Protein AF-A0A954HGB4-F1 (afdb_monomer_lite)

Secondary structure (DSSP, 8-state):
--PPP-----TTTTSSS--------B---THHHHHHHHHHHHHHHHHHHHHHHHTTSSPPPHHHHHHH--S--HHHHHHHHHHHHHHHHHHHHHB---HHHHHHHHHHHHHHHHHHHHHHGGGG-

Foldseek 3Di:
DDDDDPDPPDPPVVVVPPDDPQPPQDADDPVVLVVLVVVLVVLLVVLLVVLCVVVVVDPDDPVVCVVPVPPPVVVVLVCSLVVSLVVSLVNLSSHPDDPVVSVVSSVVSNVSSVSSVVSCVSVVD

Sequence (125 aa):
MTRLSETDITTEDQLLLGDNAKPAALTKSPSYVRLVLYAHVVVILYVTVFTQADSGQIHLSEFVWRTFFNRMMTTPMVFSWQFFPAFAAFVVYRYDCSPAYRYSVIAFDAFLSSVQFWIMLPLIQ

pLDDT: mean 73.93, std 16.36, range [34.62, 93.25]

Structure (mmCIF, N/CA/C/O backbone):
data_AF-A0A954HGB4-F1
#
_entry.id   AF-A0A954HGB4-F1
#
loop_
_atom_site.group_PDB
_atom_site.id
_atom_site.type_symbol
_atom_site.label_atom_id
_atom_site.label_alt_id
_atom_site.label_comp_id
_atom_site.label_asym_id
_atom_site.label_entity_id
_atom_site.label_seq_id
_atom_site.pdbx_PDB_ins_code
_atom_site.Cartn_x
_atom_site.Cartn_y
_atom_site.Cartn_z
_atom_site.occupancy
_atom_site.B_iso_or_equiv
_atom_site.auth_seq_id
_atom_site.auth_comp_id
_atom_site.auth_asym_id
_atom_site.auth_atom_id
_atom_site.pdbx_PDB_model_num
ATOM 1 N N . MET A 1 1 ? 38.909 -46.899 -43.612 1.00 46.34 1 MET A N 1
ATOM 2 C CA . MET A 1 1 ? 39.387 -45.845 -42.694 1.00 46.34 1 MET A CA 1
ATOM 3 C C . MET A 1 1 ? 39.353 -44.540 -43.466 1.00 46.34 1 MET A C 1
ATOM 5 O O . MET A 1 1 ? 40.279 -44.253 -44.209 1.00 46.34 1 MET A O 1
ATOM 9 N N . THR A 1 2 ? 38.256 -43.802 -43.345 1.00 34.62 2 THR A N 1
ATOM 10 C CA . THR A 1 2 ? 38.105 -42.481 -43.963 1.00 34.62 2 THR A CA 1
ATOM 11 C C . THR A 1 2 ? 37.323 -41.652 -42.956 1.00 34.62 2 THR A C 1
ATOM 13 O O . THR A 1 2 ? 36.249 -42.069 -42.527 1.00 34.62 2 THR A O 1
ATOM 16 N N . ARG A 1 3 ? 37.956 -40.586 -42.459 1.00 45.06 3 ARG A N 1
ATOM 17 C CA . ARG A 1 3 ? 37.485 -39.754 -41.346 1.00 45.06 3 ARG A CA 1
ATOM 18 C C . ARG A 1 3 ? 36.126 -39.142 -41.688 1.00 45.06 3 ARG A C 1
ATOM 20 O O . ARG A 1 3 ? 35.992 -38.524 -42.740 1.00 45.06 3 ARG A O 1
ATOM 27 N N . LEU A 1 4 ? 35.155 -39.309 -40.791 1.00 45.06 4 LEU A N 1
ATOM 28 C CA . LEU A 1 4 ? 33.946 -38.494 -40.775 1.00 45.06 4 LEU A CA 1
ATOM 29 C C . LEU A 1 4 ? 34.386 -37.049 -40.521 1.00 45.06 4 LEU A C 1
ATOM 31 O O . LEU A 1 4 ? 35.036 -36.766 -39.516 1.00 45.06 4 LEU A O 1
ATOM 35 N N . SER A 1 5 ? 34.108 -36.201 -41.509 1.00 41.31 5 SER A N 1
ATOM 36 C CA . SER A 1 5 ? 34.289 -34.756 -41.472 1.00 41.31 5 SER A CA 1
ATOM 37 C C . SER A 1 5 ? 33.563 -34.193 -40.261 1.00 41.31 5 SER A C 1
ATOM 39 O O . SER A 1 5 ? 32.433 -34.596 -39.983 1.00 41.31 5 SER A O 1
ATOM 41 N N . GLU A 1 6 ? 34.236 -33.282 -39.564 1.00 50.09 6 GLU A N 1
ATOM 42 C CA . GLU A 1 6 ? 33.653 -32.431 -38.538 1.00 50.09 6 GLU A CA 1
ATOM 43 C C . GLU A 1 6 ? 32.311 -31.907 -39.039 1.00 50.09 6 GLU A C 1
ATOM 45 O O . GLU A 1 6 ? 32.199 -31.314 -40.112 1.00 50.09 6 GLU A O 1
ATOM 50 N N . THR A 1 7 ? 31.282 -32.233 -38.270 1.00 47.50 7 THR A N 1
ATOM 51 C CA . THR A 1 7 ? 29.970 -31.622 -38.330 1.00 47.50 7 THR A CA 1
ATOM 52 C C . THR A 1 7 ? 30.151 -30.114 -38.245 1.00 47.50 7 THR A C 1
ATOM 54 O O . THR A 1 7 ? 30.367 -29.574 -37.158 1.00 47.50 7 THR A O 1
ATOM 57 N N . ASP A 1 8 ? 30.026 -29.451 -39.393 1.00 45.94 8 ASP A N 1
ATOM 58 C CA . ASP A 1 8 ? 29.425 -28.129 -39.504 1.00 45.94 8 ASP A CA 1
ATOM 59 C C . ASP A 1 8 ? 28.034 -28.226 -38.865 1.00 45.94 8 ASP A C 1
ATOM 61 O O . ASP A 1 8 ? 27.015 -28.459 -39.522 1.00 45.94 8 ASP A O 1
ATOM 65 N N . ILE A 1 9 ? 28.018 -28.114 -37.534 1.00 49.72 9 ILE A N 1
ATOM 66 C CA . ILE A 1 9 ? 26.850 -27.751 -36.738 1.00 49.72 9 ILE A CA 1
ATOM 67 C C . ILE A 1 9 ? 26.575 -26.310 -37.144 1.00 49.72 9 ILE A C 1
ATOM 69 O O . ILE A 1 9 ? 27.052 -25.338 -36.559 1.00 49.72 9 ILE A O 1
ATOM 73 N N . THR A 1 10 ? 25.915 -26.225 -38.289 1.00 45.16 10 THR A N 1
ATOM 74 C CA . THR A 1 10 ? 25.469 -25.020 -38.943 1.00 45.16 10 THR A CA 1
ATOM 75 C C . THR A 1 10 ? 24.583 -24.271 -37.965 1.00 45.16 10 THR A C 1
ATOM 77 O O . THR A 1 10 ? 23.760 -24.827 -37.244 1.00 45.16 10 THR A O 1
ATOM 80 N N . THR A 1 11 ? 24.829 -22.974 -37.941 1.00 50.31 11 THR A N 1
ATOM 81 C CA . THR A 1 11 ? 24.319 -21.877 -37.120 1.00 50.31 11 THR A CA 1
ATOM 82 C C . THR A 1 11 ? 22.787 -21.815 -36.929 1.00 50.31 11 THR A C 1
ATOM 84 O O . THR A 1 11 ? 22.295 -20.912 -36.260 1.00 50.31 11 THR A O 1
ATOM 87 N N . GLU A 1 12 ? 22.015 -22.762 -37.462 1.00 46.41 12 GLU A N 1
ATOM 88 C CA . GLU A 1 12 ? 20.553 -22.804 -37.369 1.00 46.41 12 GLU A CA 1
ATOM 89 C C . GLU A 1 12 ? 20.041 -23.324 -36.014 1.00 46.41 12 GLU A C 1
ATOM 91 O O . GLU A 1 12 ? 19.051 -22.799 -35.506 1.00 46.41 12 GLU A O 1
ATOM 96 N N . ASP A 1 13 ? 20.754 -24.239 -35.346 1.00 40.88 13 ASP A N 1
ATOM 97 C CA . ASP A 1 13 ? 20.325 -24.746 -34.026 1.00 40.88 13 ASP A CA 1
ATOM 98 C C . ASP A 1 13 ? 20.584 -23.758 -32.871 1.00 40.88 13 ASP A C 1
ATOM 100 O O . ASP A 1 13 ? 19.951 -23.844 -31.817 1.00 40.88 13 ASP A O 1
ATOM 104 N N . GLN A 1 14 ? 21.445 -22.750 -33.065 1.00 45.59 14 GLN A N 1
ATOM 105 C CA . GLN A 1 14 ? 21.585 -21.639 -32.110 1.00 45.59 14 GLN A CA 1
ATOM 106 C C . GLN A 1 14 ? 20.512 -20.555 -32.280 1.00 45.59 14 GLN A C 1
ATOM 108 O O . GLN A 1 14 ? 20.345 -19.723 -31.388 1.00 45.59 14 GLN A O 1
ATOM 113 N N . LEU A 1 15 ? 19.739 -20.571 -33.372 1.00 46.19 15 LEU A N 1
ATOM 114 C CA . LEU A 1 15 ? 18.660 -19.604 -33.590 1.00 46.19 15 LEU A CA 1
ATOM 115 C C . LEU A 1 15 ? 17.364 -19.973 -32.843 1.00 46.19 15 LEU A C 1
ATOM 117 O O . LEU A 1 15 ? 16.488 -19.126 -32.680 1.00 46.19 15 LEU A O 1
ATOM 121 N N . LEU A 1 16 ? 17.243 -21.218 -32.364 1.00 48.19 16 LEU A N 1
ATOM 122 C CA . LEU A 1 16 ? 16.053 -21.733 -31.669 1.00 48.19 16 LEU A CA 1
ATOM 123 C C . LEU A 1 16 ? 16.173 -21.752 -30.135 1.00 48.19 16 LEU A C 1
ATOM 125 O O . LEU A 1 16 ? 15.181 -21.996 -29.450 1.00 48.19 16 LEU A O 1
ATOM 129 N N . LEU A 1 17 ? 17.353 -21.442 -29.588 1.00 45.75 17 LEU A N 1
ATOM 130 C CA . LEU A 1 17 ? 17.599 -21.305 -28.143 1.00 45.75 17 LEU A CA 1
ATOM 131 C C . LEU A 1 17 ? 17.968 -19.871 -27.721 1.00 45.75 17 LEU A C 1
ATOM 133 O O . LEU A 1 17 ? 18.448 -19.646 -26.612 1.00 45.75 17 LEU A O 1
ATOM 137 N N . GLY A 1 18 ? 17.694 -18.892 -28.586 1.00 45.69 18 GLY A N 1
ATOM 138 C CA . GLY A 1 18 ? 17.845 -17.465 -28.313 1.00 45.69 18 GLY A CA 1
ATOM 139 C C . GLY A 1 18 ? 16.697 -16.899 -27.478 1.00 45.69 18 GLY A C 1
ATOM 140 O O . GLY A 1 18 ? 15.795 -16.255 -28.000 1.00 45.69 18 GLY A O 1
ATOM 141 N N . ASP A 1 19 ? 16.772 -17.158 -26.177 1.00 43.97 19 ASP A N 1
ATOM 142 C CA . ASP A 1 19 ? 16.478 -16.211 -25.103 1.00 43.97 19 ASP A CA 1
ATOM 143 C C . ASP A 1 19 ? 15.140 -15.450 -25.113 1.00 43.97 19 ASP A C 1
ATOM 145 O O . ASP A 1 19 ? 14.981 -14.371 -25.678 1.00 43.97 19 ASP A O 1
ATOM 149 N N . ASN A 1 20 ? 14.227 -15.975 -24.288 1.00 50.62 20 ASN A N 1
ATOM 150 C CA . ASN A 1 20 ? 13.230 -15.233 -23.518 1.00 50.62 20 ASN A CA 1
ATOM 151 C C . ASN A 1 20 ? 12.476 -14.174 -24.319 1.00 50.62 20 ASN A C 1
ATOM 153 O O . ASN A 1 20 ? 12.752 -12.980 -24.181 1.00 50.62 20 ASN A O 1
ATOM 157 N N . ALA A 1 21 ? 11.463 -14.603 -25.081 1.00 44.97 21 ALA A N 1
ATOM 158 C CA . ALA A 1 21 ? 10.413 -13.718 -25.565 1.00 44.97 21 ALA A CA 1
ATOM 159 C C . ALA A 1 21 ? 9.866 -12.918 -24.374 1.00 44.97 21 ALA A C 1
ATOM 161 O O . ALA A 1 21 ? 8.992 -13.373 -23.631 1.00 44.97 21 ALA A O 1
ATOM 162 N N . LYS A 1 22 ? 10.444 -11.732 -24.155 1.00 47.12 22 LYS A N 1
ATOM 163 C CA . LYS A 1 22 ? 10.012 -10.778 -23.149 1.00 47.12 22 LYS A CA 1
ATOM 164 C C . LYS A 1 22 ? 8.539 -10.574 -23.470 1.00 47.12 22 LYS A C 1
ATOM 166 O O . LYS A 1 22 ? 8.251 -10.191 -24.608 1.00 47.12 22 LYS A O 1
ATOM 171 N N . PRO A 1 23 ? 7.616 -10.928 -22.557 1.00 50.88 23 PRO A N 1
ATOM 172 C CA . PRO A 1 23 ? 6.197 -10.919 -22.871 1.00 50.88 23 PRO A CA 1
ATOM 173 C C . PRO A 1 23 ? 5.877 -9.566 -23.489 1.00 50.88 23 PRO A C 1
ATOM 175 O O . PRO A 1 23 ? 6.252 -8.552 -22.896 1.00 50.88 23 PRO A O 1
ATOM 178 N N . ALA A 1 24 ? 5.307 -9.589 -24.701 1.00 54.12 24 ALA A N 1
ATOM 179 C CA . ALA A 1 24 ? 5.149 -8.419 -25.557 1.00 54.12 24 ALA A CA 1
ATOM 180 C C . ALA A 1 24 ? 4.753 -7.209 -24.706 1.00 54.12 24 ALA A C 1
ATOM 182 O O . ALA A 1 24 ? 3.716 -7.239 -24.036 1.00 54.12 24 ALA A O 1
ATOM 183 N N . ALA A 1 25 ? 5.634 -6.204 -24.655 1.00 56.19 25 ALA A N 1
ATOM 184 C CA . ALA A 1 25 ? 5.434 -5.043 -23.806 1.00 56.19 25 ALA A CA 1
ATOM 185 C C . ALA A 1 25 ? 4.077 -4.432 -24.160 1.00 56.19 25 ALA A C 1
ATOM 187 O O . ALA A 1 25 ? 3.822 -4.082 -25.314 1.00 56.19 25 ALA A O 1
ATOM 188 N N . LEU A 1 26 ? 3.177 -4.369 -23.179 1.00 59.12 26 LEU A N 1
ATOM 189 C CA . LEU A 1 26 ? 1.845 -3.827 -23.402 1.00 59.12 26 LEU A CA 1
ATOM 190 C C . LEU A 1 26 ? 2.014 -2.345 -23.740 1.00 59.12 26 LEU A C 1
ATOM 192 O O . LEU A 1 26 ? 2.410 -1.547 -22.899 1.00 59.12 26 LEU A O 1
ATOM 196 N N . THR A 1 27 ? 1.702 -1.953 -24.971 1.00 55.84 27 THR A N 1
ATOM 197 C CA . THR A 1 27 ? 1.875 -0.581 -25.482 1.0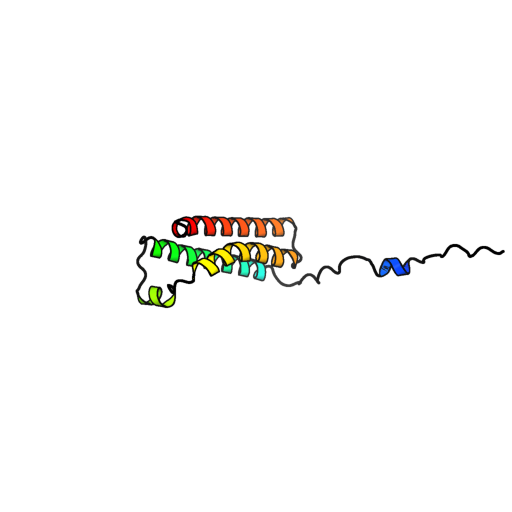0 55.84 27 THR A CA 1
ATOM 198 C C . THR A 1 27 ? 0.878 0.430 -24.893 1.00 55.84 27 THR A C 1
ATOM 200 O O . THR A 1 27 ? 0.783 1.559 -25.372 1.00 55.84 27 THR A O 1
ATOM 203 N N . LYS A 1 28 ? 0.119 0.076 -23.840 1.00 52.91 28 LYS A N 1
ATOM 204 C CA . LYS A 1 28 ? -0.958 0.917 -23.289 1.00 52.91 28 LYS A CA 1
ATOM 205 C C . LYS A 1 28 ? -0.749 1.402 -21.850 1.00 52.91 28 LYS A C 1
ATOM 207 O O . LYS A 1 28 ? -1.065 0.716 -20.890 1.00 52.91 28 LYS A O 1
ATOM 212 N N . SER A 1 29 ? -0.409 2.690 -21.810 1.00 56.25 29 SER A N 1
ATOM 213 C CA . SER A 1 29 ? -0.696 3.761 -20.847 1.00 56.25 29 SER A CA 1
ATOM 214 C C . SER A 1 29 ? -0.196 3.659 -19.390 1.00 56.25 29 SER A C 1
ATOM 216 O O . SER A 1 29 ? -0.639 2.785 -18.642 1.00 56.25 29 SER A O 1
ATOM 218 N N . PRO A 1 30 ? 0.553 4.676 -18.900 1.00 64.19 30 PRO A N 1
ATOM 219 C CA . PRO A 1 30 ? 0.866 4.859 -17.475 1.00 64.19 30 PRO A CA 1
ATOM 220 C C . PRO A 1 30 ? -0.374 5.013 -16.567 1.00 64.19 30 PRO A C 1
ATOM 222 O O . PRO A 1 30 ? -0.241 5.061 -15.344 1.00 64.19 30 PRO A O 1
ATOM 225 N N . SER A 1 31 ? -1.588 5.065 -17.128 1.00 78.19 31 SER A N 1
ATOM 226 C CA . SER A 1 31 ? -2.856 5.038 -16.388 1.00 78.19 31 SER A CA 1
ATOM 227 C C . SER A 1 31 ? -2.999 3.827 -15.462 1.00 78.19 31 SER A C 1
ATOM 229 O O . SER A 1 31 ? -3.516 3.992 -14.362 1.00 78.19 31 SER A O 1
ATOM 231 N N . TYR A 1 32 ? -2.533 2.636 -15.859 1.00 77.56 32 TYR A N 1
ATOM 232 C CA . TYR A 1 32 ? -2.651 1.435 -15.017 1.00 77.56 32 TYR A CA 1
ATOM 233 C C . TYR A 1 32 ? -1.765 1.514 -13.776 1.00 77.56 32 TYR A C 1
ATOM 235 O O . TYR A 1 32 ? -2.208 1.184 -12.682 1.00 77.56 32 TYR A O 1
ATOM 243 N N . VAL A 1 33 ? -0.546 2.032 -13.925 1.00 81.06 33 VAL A N 1
ATOM 244 C CA . VAL A 1 33 ? 0.354 2.281 -12.793 1.00 81.06 33 VAL A CA 1
ATOM 245 C C . VAL A 1 33 ? -0.281 3.269 -11.813 1.00 81.06 33 VAL A C 1
ATOM 247 O O . VAL A 1 33 ? -0.308 3.020 -10.612 1.00 81.06 33 VAL A O 1
ATOM 250 N N . ARG A 1 34 ? -0.868 4.362 -12.321 1.00 84.06 34 ARG A N 1
ATOM 251 C CA . ARG A 1 34 ? -1.592 5.332 -11.481 1.00 84.06 34 ARG A CA 1
ATOM 252 C C . ARG A 1 34 ? -2.786 4.702 -10.771 1.00 84.06 34 ARG A C 1
ATOM 254 O O . ARG A 1 34 ? -2.992 4.982 -9.599 1.00 84.06 34 ARG A O 1
ATOM 261 N N . LEU A 1 35 ? -3.544 3.848 -11.459 1.00 86.06 35 LEU A N 1
ATOM 262 C CA . LEU A 1 35 ? -4.680 3.141 -10.873 1.00 86.06 35 LEU A CA 1
ATOM 263 C C . LEU A 1 35 ? -4.250 2.266 -9.688 1.00 86.06 35 LEU A C 1
ATOM 265 O O . LEU A 1 35 ? -4.911 2.298 -8.656 1.00 86.06 35 LEU A O 1
ATOM 269 N N . VAL A 1 36 ? -3.133 1.539 -9.813 1.00 86.44 36 VAL A N 1
ATOM 270 C CA . VAL A 1 36 ? -2.575 0.724 -8.717 1.00 86.44 36 VAL A CA 1
ATOM 271 C C . VAL A 1 36 ? -2.189 1.595 -7.527 1.00 86.44 36 VAL A C 1
ATOM 273 O O . VAL A 1 36 ? -2.587 1.296 -6.404 1.00 86.44 36 VAL A O 1
ATOM 276 N N . LEU A 1 37 ? -1.493 2.707 -7.773 1.00 86.94 37 LEU A N 1
ATOM 277 C CA . LEU A 1 37 ? -1.108 3.639 -6.712 1.00 86.94 37 LEU A CA 1
ATOM 278 C C . LEU A 1 37 ? -2.331 4.268 -6.027 1.00 86.94 37 LEU A C 1
ATOM 280 O O . LEU A 1 37 ? -2.371 4.358 -4.803 1.00 86.94 37 LEU A O 1
ATOM 284 N N . TYR A 1 38 ? -3.357 4.668 -6.785 1.00 89.06 38 TYR A N 1
ATOM 285 C CA . TYR A 1 38 ? -4.599 5.191 -6.210 1.00 89.06 38 TYR A CA 1
ATOM 286 C C . TYR A 1 38 ? -5.344 4.137 -5.393 1.00 89.06 38 TYR A C 1
ATOM 288 O O . TYR A 1 38 ? -5.829 4.449 -4.308 1.00 89.06 38 TYR A O 1
ATOM 296 N N . ALA A 1 39 ? -5.403 2.894 -5.872 1.00 88.44 39 ALA A N 1
ATOM 297 C CA . ALA A 1 39 ? -5.998 1.795 -5.122 1.00 88.44 39 ALA A CA 1
ATOM 298 C C . ALA A 1 39 ? -5.264 1.565 -3.790 1.00 88.44 39 ALA A C 1
ATOM 300 O O . ALA A 1 39 ? -5.914 1.415 -2.758 1.00 88.44 39 ALA A O 1
ATOM 301 N N . HIS A 1 40 ? -3.930 1.626 -3.787 1.00 90.94 40 HIS A N 1
ATOM 302 C CA . HIS A 1 40 ? -3.137 1.506 -2.566 1.00 90.94 40 HIS A CA 1
ATOM 303 C C . HIS A 1 40 ? -3.423 2.648 -1.578 1.00 90.94 40 HIS A C 1
ATOM 305 O O . HIS A 1 40 ? -3.656 2.402 -0.398 1.00 90.94 40 HIS A O 1
ATOM 311 N N . VAL A 1 41 ? -3.506 3.895 -2.056 1.00 89.81 41 VAL A N 1
ATOM 312 C CA . VAL A 1 41 ? -3.879 5.046 -1.213 1.00 89.81 41 VAL A CA 1
ATOM 313 C C . VAL A 1 41 ? -5.271 4.867 -0.599 1.00 89.81 41 VAL A C 1
ATOM 315 O O . VAL A 1 41 ? -5.447 5.133 0.587 1.00 89.81 41 VAL A O 1
ATOM 318 N N . VAL A 1 42 ? -6.255 4.383 -1.363 1.00 89.31 42 VAL A N 1
ATOM 319 C CA . VAL A 1 42 ? -7.602 4.090 -0.837 1.00 89.31 42 VAL A CA 1
ATOM 320 C C . VAL A 1 42 ? -7.543 3.039 0.271 1.00 89.31 42 VAL A C 1
ATOM 322 O O . VAL A 1 42 ? -8.206 3.201 1.294 1.00 89.31 42 VAL A O 1
ATOM 325 N N . VAL A 1 43 ? -6.718 2.002 0.109 1.00 87.94 43 VAL A N 1
ATOM 326 C CA . VAL A 1 43 ? -6.504 0.989 1.149 1.00 87.94 43 VAL A CA 1
ATOM 327 C C . VAL A 1 43 ? -5.862 1.598 2.393 1.00 87.94 43 VAL A C 1
ATOM 329 O O . VAL A 1 43 ? -6.346 1.350 3.492 1.00 87.94 43 VAL A O 1
ATOM 332 N N . ILE A 1 44 ? -4.854 2.460 2.250 1.00 89.00 44 ILE A N 1
ATOM 333 C CA . ILE A 1 44 ? -4.244 3.169 3.386 1.00 89.00 44 ILE A CA 1
ATOM 334 C C . ILE A 1 44 ? -5.274 4.031 4.118 1.00 89.00 44 ILE A C 1
ATOM 336 O O . ILE A 1 44 ? -5.333 4.003 5.346 1.00 89.00 44 ILE A O 1
ATOM 340 N N . LEU A 1 45 ? -6.106 4.781 3.392 1.00 88.75 45 LEU A N 1
ATOM 341 C CA . LEU A 1 45 ? -7.157 5.604 3.995 1.00 88.75 45 LEU A CA 1
ATOM 342 C C . LEU A 1 45 ? -8.174 4.745 4.748 1.00 88.75 45 LEU A C 1
ATOM 344 O O . LEU A 1 45 ? -8.519 5.064 5.884 1.00 88.75 45 LEU A O 1
ATOM 348 N N . TYR A 1 46 ? -8.604 3.636 4.146 1.00 84.56 46 TYR A N 1
ATOM 349 C CA . TYR A 1 46 ? -9.494 2.675 4.790 1.00 84.56 46 TYR A CA 1
ATOM 350 C C . TYR A 1 46 ? -8.886 2.134 6.091 1.00 84.56 46 TYR A C 1
ATOM 352 O O . TYR A 1 46 ? -9.522 2.191 7.144 1.00 84.56 46 TYR A O 1
ATOM 360 N N . VAL A 1 47 ? -7.625 1.696 6.037 1.00 83.75 47 VAL A N 1
ATOM 361 C CA . VAL A 1 47 ? -6.865 1.219 7.200 1.00 83.75 47 VAL A CA 1
ATOM 362 C C . VAL A 1 47 ? -6.739 2.302 8.269 1.00 83.75 47 VAL A C 1
ATOM 364 O O . VAL A 1 47 ? -6.931 2.018 9.442 1.00 83.75 47 VAL A O 1
ATOM 367 N N . THR A 1 48 ? -6.486 3.551 7.881 1.00 87.06 48 THR A N 1
ATOM 368 C CA . THR A 1 48 ? -6.348 4.678 8.815 1.00 87.06 48 THR A CA 1
ATOM 369 C C . THR A 1 48 ? -7.633 4.933 9.585 1.00 87.06 48 THR A C 1
ATOM 371 O O . THR A 1 48 ? -7.608 5.024 10.810 1.00 87.06 48 THR A O 1
ATOM 374 N N . VAL A 1 49 ? -8.759 5.029 8.872 1.00 85.44 49 VAL A N 1
ATOM 375 C CA . VAL A 1 49 ? -10.077 5.240 9.486 1.00 85.44 49 VAL A CA 1
ATOM 376 C C . VAL A 1 49 ? -10.393 4.094 10.442 1.00 85.44 49 VAL A C 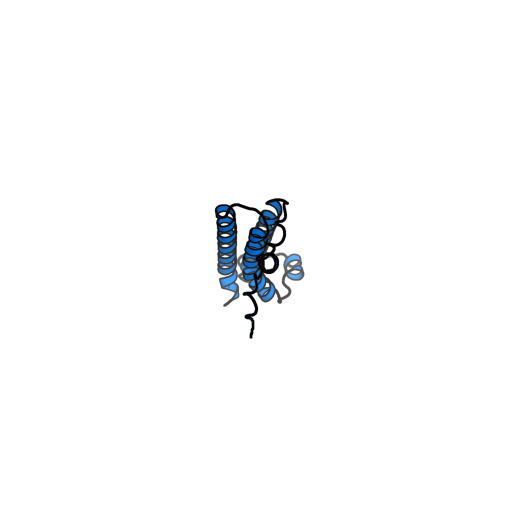1
ATOM 378 O O . VAL A 1 49 ? -10.864 4.332 11.551 1.00 85.44 49 VAL A O 1
ATOM 381 N N . PHE A 1 50 ? -10.086 2.860 10.041 1.00 80.00 50 PHE A N 1
ATOM 382 C CA . PHE A 1 50 ? -10.309 1.687 10.873 1.00 80.00 50 PHE A CA 1
ATOM 383 C C . PHE A 1 50 ? -9.443 1.700 12.136 1.00 80.00 50 PHE A C 1
ATOM 385 O O . PHE A 1 50 ? -9.988 1.607 13.233 1.00 80.00 50 PHE A O 1
ATOM 392 N N . THR A 1 51 ? -8.122 1.881 12.006 1.00 82.06 51 THR A N 1
ATOM 393 C CA . THR A 1 51 ? -7.210 1.960 13.155 1.00 82.06 51 THR A CA 1
ATOM 394 C C . THR A 1 51 ? -7.666 3.045 14.123 1.00 82.06 51 THR A C 1
ATOM 396 O O . THR A 1 51 ? -7.737 2.801 15.324 1.00 82.06 51 THR A O 1
ATOM 399 N N . GLN A 1 52 ? -7.997 4.240 13.627 1.00 83.69 52 GLN A N 1
ATOM 400 C CA . GLN A 1 52 ? -8.425 5.342 14.488 1.00 83.69 52 GLN A CA 1
ATOM 401 C C . GLN A 1 52 ? -9.751 5.052 15.195 1.00 83.69 52 GLN A C 1
ATOM 403 O O . GLN A 1 52 ? -9.911 5.437 16.353 1.00 83.69 52 GLN A O 1
ATOM 408 N N . ALA A 1 53 ? -10.693 4.381 14.528 1.00 82.88 53 ALA A N 1
ATOM 409 C CA . ALA A 1 53 ? -11.968 4.011 15.131 1.00 82.88 53 ALA A CA 1
ATOM 410 C C . ALA A 1 53 ? -11.796 2.940 16.215 1.00 82.88 53 ALA A C 1
ATOM 412 O O . ALA A 1 53 ? -12.356 3.079 17.299 1.00 82.88 53 ALA A O 1
ATOM 413 N N . ASP A 1 54 ? -10.983 1.915 15.949 1.00 79.50 54 ASP A N 1
ATOM 414 C CA . ASP A 1 54 ? -10.687 0.840 16.905 1.00 79.50 54 ASP A CA 1
ATOM 415 C C . ASP A 1 54 ? -9.890 1.358 18.115 1.00 79.50 54 ASP A C 1
ATOM 417 O O . ASP A 1 54 ? -10.175 1.015 19.258 1.00 79.50 54 ASP A O 1
ATOM 421 N N . SER A 1 55 ? -8.981 2.312 17.879 1.00 80.75 55 SER A N 1
ATOM 422 C CA . SER A 1 55 ? -8.234 3.022 18.930 1.00 80.75 55 SER A CA 1
ATOM 423 C C . SER A 1 55 ? -9.092 4.018 19.730 1.00 80.75 55 SER A C 1
ATOM 425 O O . SER A 1 55 ? -8.570 4.718 20.598 1.00 80.75 55 SER A O 1
ATOM 427 N N . GLY A 1 56 ? -10.381 4.165 19.403 1.00 82.50 56 GLY A N 1
ATOM 428 C CA . GLY A 1 56 ? -11.297 5.106 20.050 1.00 82.50 56 GLY A CA 1
ATOM 429 C C . GLY A 1 56 ? -11.024 6.588 19.757 1.00 82.50 56 GLY A C 1
ATOM 430 O O . GLY A 1 56 ? -11.614 7.448 20.407 1.00 82.50 56 GLY A O 1
ATOM 431 N N . GLN A 1 57 ? -10.154 6.911 18.793 1.00 85.25 57 GLN A N 1
ATOM 432 C CA . GLN A 1 57 ? -9.818 8.296 18.429 1.00 85.25 57 GLN A CA 1
ATOM 433 C C . GLN A 1 57 ? -10.929 8.979 17.628 1.00 85.25 57 GLN A C 1
ATOM 435 O O . GLN A 1 57 ? -11.065 10.201 17.676 1.00 85.25 57 GLN A O 1
ATOM 440 N N . ILE A 1 58 ? -11.727 8.199 16.897 1.00 86.25 58 ILE A N 1
ATOM 441 C CA . ILE A 1 58 ? -12.892 8.685 16.155 1.00 86.25 58 ILE A CA 1
ATOM 442 C C . ILE A 1 58 ? -14.119 7.828 16.469 1.00 86.25 58 ILE A C 1
ATOM 444 O O . ILE A 1 58 ? -14.012 6.644 16.783 1.00 86.25 58 ILE A O 1
ATOM 448 N N . HIS A 1 59 ? -15.306 8.420 16.359 1.00 81.88 59 HIS A N 1
ATOM 449 C CA . HIS A 1 59 ? -16.570 7.692 16.449 1.00 81.88 59 HIS A CA 1
ATOM 450 C C . HIS A 1 59 ? -17.161 7.495 15.057 1.00 81.88 59 HIS A C 1
ATOM 452 O O . HIS A 1 59 ? -17.463 8.456 14.350 1.00 81.88 59 HIS A O 1
ATOM 458 N N . LEU A 1 60 ? -17.333 6.232 14.669 1.00 80.19 60 LEU A N 1
ATOM 459 C CA . LEU A 1 60 ? -18.058 5.857 13.462 1.00 80.19 60 LEU A CA 1
ATOM 460 C C . LEU A 1 60 ? -19.529 5.624 13.801 1.00 80.19 60 LEU A C 1
ATOM 462 O O . LEU A 1 60 ? -19.862 5.135 14.879 1.00 80.19 60 LEU A O 1
ATOM 466 N N . SER A 1 61 ? -20.420 5.950 12.864 1.00 83.88 61 SER A N 1
ATOM 467 C CA . SER A 1 61 ? -21.834 5.594 13.015 1.00 83.88 61 SER A CA 1
ATOM 468 C C . SER A 1 61 ? -22.000 4.076 13.124 1.00 83.88 61 SER A C 1
ATOM 470 O O . SER A 1 61 ? -21.268 3.310 12.493 1.00 83.88 61 SER A O 1
ATOM 472 N N . GLU A 1 62 ? -23.004 3.633 13.877 1.00 78.12 62 GLU A N 1
ATOM 473 C CA . GLU A 1 62 ? -23.266 2.206 14.086 1.00 78.12 62 GLU A CA 1
ATOM 474 C C . GLU A 1 62 ? -23.555 1.457 12.771 1.00 78.12 62 GLU A C 1
ATOM 476 O O . GLU A 1 62 ? -23.191 0.292 12.618 1.00 78.12 62 GLU A O 1
ATOM 481 N N . PHE A 1 63 ? -24.138 2.143 11.780 1.00 79.50 63 PHE A N 1
ATOM 482 C CA . PHE A 1 63 ? -24.334 1.613 10.429 1.00 79.50 63 PHE A CA 1
ATOM 483 C C . PHE A 1 63 ? -23.003 1.324 9.717 1.00 79.50 63 PHE A C 1
ATOM 485 O O . PHE A 1 63 ? -22.818 0.237 9.168 1.00 79.50 63 PHE A O 1
ATOM 492 N N . VAL A 1 64 ? -22.058 2.270 9.757 1.00 75.12 64 VAL A N 1
ATOM 493 C CA . VAL A 1 64 ? -20.718 2.101 9.168 1.00 75.12 64 VAL A CA 1
ATOM 494 C C . VAL A 1 64 ? -19.960 1.003 9.904 1.00 75.12 64 VAL A C 1
ATOM 496 O O . VAL A 1 64 ? -19.387 0.124 9.267 1.00 75.12 64 VAL A O 1
ATOM 499 N N . TRP A 1 65 ? -20.033 0.986 11.234 1.00 73.25 65 TRP A N 1
ATOM 500 C CA . TRP A 1 65 ? -19.444 -0.082 12.028 1.00 73.25 65 TRP A CA 1
ATOM 501 C C . TRP A 1 65 ? -19.993 -1.447 11.592 1.00 73.25 65 TRP A C 1
ATOM 503 O O . TRP A 1 65 ? -19.257 -2.281 11.090 1.00 73.25 65 TRP A O 1
ATOM 513 N N . ARG A 1 66 ? -21.304 -1.681 11.628 1.00 73.38 66 ARG A N 1
ATOM 514 C CA . ARG A 1 66 ? -21.860 -2.997 11.257 1.00 73.38 66 ARG A CA 1
ATOM 515 C C . ARG A 1 66 ? -21.579 -3.415 9.808 1.00 73.38 66 ARG A C 1
ATOM 517 O O . ARG A 1 66 ? -21.465 -4.608 9.544 1.00 73.38 66 ARG A O 1
ATOM 524 N N . THR A 1 67 ? -21.456 -2.459 8.887 1.00 74.50 67 THR A N 1
ATOM 525 C CA . THR A 1 67 ? -21.185 -2.739 7.466 1.00 74.50 67 THR A CA 1
ATOM 526 C C . THR A 1 67 ? -19.731 -3.153 7.221 1.00 74.50 67 THR A C 1
ATOM 528 O O . THR A 1 67 ? -19.477 -3.995 6.363 1.00 74.50 67 THR A O 1
ATOM 531 N N . PHE A 1 68 ? -18.779 -2.598 7.980 1.00 69.31 68 PHE A N 1
ATOM 532 C CA . PHE A 1 68 ? -17.344 -2.741 7.699 1.00 69.31 68 PHE A CA 1
ATOM 533 C C . PHE A 1 68 ? -16.532 -3.439 8.818 1.00 69.31 68 PHE A C 1
ATOM 535 O O . PHE A 1 68 ? -15.447 -3.945 8.547 1.00 69.31 68 PHE A O 1
ATOM 542 N N . PHE A 1 69 ? -17.054 -3.547 10.048 1.00 67.25 69 PHE A N 1
ATOM 543 C CA . PHE A 1 69 ? -16.385 -4.106 11.243 1.00 67.25 69 PHE A CA 1
ATOM 544 C C . PHE A 1 69 ? -16.692 -5.593 11.520 1.00 67.25 69 PHE A C 1
ATOM 546 O O . PHE A 1 69 ? -16.741 -6.032 12.671 1.00 67.25 69 PHE A O 1
ATOM 553 N N . ASN A 1 70 ? -16.874 -6.425 10.491 1.00 62.59 70 ASN A N 1
ATOM 554 C CA . ASN A 1 70 ? -16.836 -7.876 10.710 1.00 62.59 70 ASN A CA 1
ATOM 555 C C . ASN A 1 70 ? -15.369 -8.333 10.811 1.00 62.59 70 ASN A C 1
ATOM 557 O O . ASN A 1 70 ? -14.603 -8.207 9.861 1.00 62.59 70 ASN A O 1
ATOM 561 N N . ARG A 1 71 ? -15.003 -8.843 11.995 1.00 53.34 71 ARG A N 1
ATOM 562 C CA . ARG A 1 71 ? -13.672 -9.123 12.592 1.00 53.34 71 ARG A CA 1
ATOM 563 C C . ARG A 1 71 ? -12.597 -9.890 11.780 1.00 53.34 71 ARG A C 1
ATOM 565 O O . ARG A 1 71 ? -11.595 -10.290 12.358 1.00 53.34 71 ARG A O 1
ATOM 572 N N . MET A 1 72 ? -12.724 -10.080 10.468 1.00 55.91 72 MET A N 1
ATOM 573 C CA . MET A 1 72 ? -11.714 -10.732 9.612 1.00 55.91 72 MET A CA 1
ATOM 574 C C . MET A 1 72 ? -10.858 -9.744 8.793 1.00 55.91 72 MET A C 1
ATOM 576 O O . MET A 1 72 ? -10.387 -10.094 7.718 1.00 55.91 72 MET A O 1
ATOM 580 N N . MET A 1 73 ? -10.662 -8.503 9.254 1.00 59.19 73 MET A N 1
ATOM 581 C CA . MET A 1 73 ? -9.981 -7.453 8.469 1.00 59.19 73 MET A CA 1
ATOM 582 C C . MET A 1 73 ? -8.454 -7.398 8.642 1.00 59.19 73 MET A C 1
ATOM 584 O O . MET A 1 73 ? -7.768 -6.886 7.762 1.00 59.19 73 MET A O 1
ATOM 588 N N . THR A 1 74 ? -7.884 -8.005 9.686 1.00 62.91 74 THR A N 1
ATOM 589 C CA . THR A 1 74 ? -6.421 -8.076 9.869 1.00 62.91 74 THR A CA 1
ATOM 590 C C . THR A 1 74 ? -5.731 -8.859 8.752 1.00 62.91 74 THR A C 1
ATOM 592 O O . THR A 1 74 ? -4.691 -8.439 8.250 1.00 62.91 74 THR A O 1
ATOM 595 N N . THR A 1 75 ? -6.329 -9.962 8.300 1.00 66.12 75 THR A N 1
ATOM 596 C CA . THR A 1 75 ? -5.768 -10.792 7.227 1.00 66.12 75 THR A CA 1
ATOM 597 C C . THR A 1 75 ? -5.734 -10.059 5.871 1.00 66.12 75 THR A C 1
ATOM 599 O O . THR A 1 75 ? -4.644 -9.944 5.310 1.00 66.12 75 THR A O 1
ATOM 602 N N . PRO A 1 76 ? -6.841 -9.480 5.353 1.00 67.00 76 PRO A N 1
ATOM 603 C CA . PRO A 1 76 ? -6.823 -8.639 4.152 1.00 67.00 76 PRO A CA 1
ATOM 604 C C . PRO A 1 76 ? -5.830 -7.474 4.220 1.00 67.00 76 PRO A C 1
ATOM 606 O O . PRO A 1 76 ? -5.206 -7.155 3.212 1.00 67.00 76 PRO A O 1
ATOM 609 N N . MET A 1 77 ? -5.656 -6.861 5.395 1.00 69.69 77 MET A N 1
ATOM 610 C CA . MET A 1 77 ? -4.753 -5.721 5.586 1.00 69.69 77 MET A CA 1
ATOM 611 C C . MET A 1 77 ? -3.271 -6.109 5.518 1.00 69.69 77 MET A C 1
ATOM 613 O O . MET A 1 77 ? -2.475 -5.410 4.893 1.00 69.69 77 MET A O 1
ATOM 617 N N . VAL A 1 78 ? -2.886 -7.240 6.114 1.00 72.75 78 VAL A N 1
ATOM 618 C CA . VAL A 1 78 ? -1.513 -7.762 5.991 1.00 72.75 78 VAL A CA 1
ATOM 619 C C . VAL A 1 78 ? -1.235 -8.206 4.554 1.00 72.75 78 VAL A C 1
ATOM 621 O O . VAL A 1 78 ? -0.152 -7.954 4.026 1.00 72.75 78 VAL A O 1
ATOM 624 N N . PHE A 1 79 ? -2.225 -8.809 3.888 1.00 81.06 79 PHE A N 1
ATOM 625 C CA . PHE A 1 79 ? -2.096 -9.176 2.480 1.00 81.06 79 PHE A CA 1
ATOM 626 C C . PHE A 1 79 ? -1.949 -7.956 1.571 1.00 81.06 79 PHE A C 1
ATOM 628 O O . PHE A 1 79 ? -1.106 -7.983 0.677 1.00 81.06 79 PHE A O 1
ATOM 635 N N . SER A 1 80 ? -2.708 -6.879 1.796 1.00 80.25 80 SER A N 1
ATOM 636 C CA . SER A 1 80 ? -2.611 -5.676 0.964 1.00 80.25 80 SER A CA 1
ATOM 637 C C . SER A 1 80 ? -1.222 -5.043 1.042 1.00 80.25 80 SER A C 1
ATOM 639 O O . SER A 1 80 ? -0.666 -4.678 0.008 1.00 80.25 80 SER A O 1
ATOM 641 N N . TRP A 1 81 ? -0.628 -5.014 2.240 1.00 79.00 81 TRP A N 1
ATOM 642 C CA . TRP A 1 81 ? 0.711 -4.472 2.481 1.00 79.00 81 TRP A CA 1
ATOM 643 C C . TRP A 1 81 ? 1.806 -5.153 1.644 1.00 79.00 81 TRP A C 1
ATOM 645 O O . TRP A 1 81 ? 2.755 -4.505 1.214 1.00 79.00 81 TRP A O 1
ATOM 655 N N . GLN A 1 82 ? 1.670 -6.455 1.376 1.00 81.19 82 GLN A N 1
ATOM 656 C CA . GLN A 1 82 ? 2.612 -7.203 0.533 1.00 81.19 82 GLN A CA 1
ATOM 657 C C . GLN A 1 82 ? 2.202 -7.224 -0.944 1.00 81.19 82 GLN A C 1
ATOM 659 O O . GLN A 1 82 ? 3.053 -7.261 -1.835 1.00 81.19 82 GLN A O 1
ATOM 664 N N . PHE A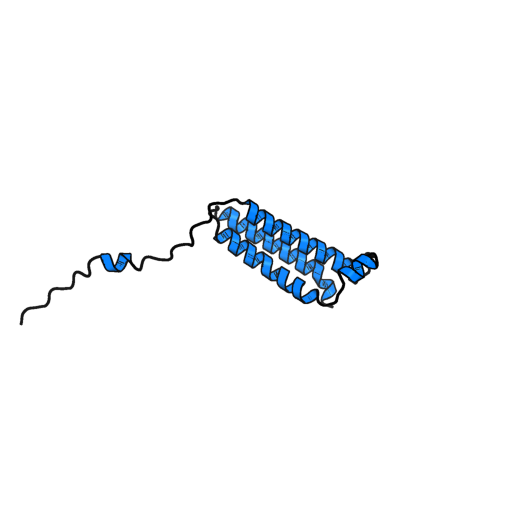 1 83 ? 0.896 -7.208 -1.215 1.00 87.00 83 PHE A N 1
ATOM 665 C CA . PHE A 1 83 ? 0.349 -7.351 -2.557 1.00 87.00 83 PHE A CA 1
ATOM 666 C C . PHE A 1 83 ? 0.634 -6.132 -3.436 1.00 87.00 83 PHE A C 1
ATOM 668 O O . PHE A 1 83 ? 1.061 -6.308 -4.577 1.00 87.00 83 PHE A O 1
ATOM 675 N N . PHE A 1 84 ? 0.429 -4.910 -2.931 1.00 86.38 84 PHE A N 1
ATOM 676 C CA . PHE A 1 84 ? 0.595 -3.702 -3.745 1.00 86.38 84 PHE A CA 1
ATOM 677 C C . PHE A 1 84 ? 2.031 -3.511 -4.261 1.00 86.38 84 PHE A C 1
ATOM 679 O O . PHE A 1 84 ? 2.163 -3.349 -5.476 1.00 86.38 84 PHE A O 1
ATOM 686 N N . PRO A 1 85 ? 3.096 -3.683 -3.449 1.00 82.75 85 PRO A N 1
ATOM 687 C CA . PRO A 1 85 ? 4.479 -3.600 -3.937 1.00 82.75 85 PRO A CA 1
ATOM 688 C C . PRO A 1 85 ? 4.804 -4.615 -5.018 1.00 82.75 85 PRO A C 1
ATOM 690 O O . PRO A 1 85 ? 5.383 -4.277 -6.055 1.00 82.75 85 PRO A O 1
ATOM 693 N N . ALA A 1 86 ? 4.403 -5.868 -4.796 1.00 86.75 86 ALA A N 1
ATOM 694 C CA . ALA A 1 86 ? 4.623 -6.941 -5.752 1.00 86.75 86 ALA A CA 1
ATOM 695 C C . ALA A 1 86 ? 3.873 -6.669 -7.064 1.00 86.75 86 ALA A C 1
ATOM 697 O O . ALA A 1 86 ? 4.423 -6.846 -8.155 1.00 86.75 86 ALA A O 1
ATOM 698 N N . PHE A 1 87 ? 2.634 -6.185 -6.967 1.00 86.50 87 PHE A N 1
ATOM 699 C CA . PHE A 1 87 ? 1.803 -5.881 -8.121 1.00 86.50 87 PHE A CA 1
ATOM 700 C C . PHE A 1 87 ? 2.291 -4.642 -8.880 1.00 86.50 87 PHE A C 1
ATOM 702 O O . PHE A 1 87 ? 2.385 -4.682 -10.105 1.00 86.50 87 PHE A O 1
ATOM 709 N N . ALA A 1 88 ? 2.677 -3.569 -8.187 1.00 84.94 88 ALA A N 1
ATOM 710 C CA . ALA A 1 88 ? 3.247 -2.367 -8.786 1.00 84.94 88 ALA A CA 1
ATOM 711 C C . ALA A 1 88 ? 4.543 -2.689 -9.539 1.00 84.94 88 ALA A C 1
ATOM 713 O O . ALA A 1 88 ? 4.690 -2.293 -10.697 1.00 84.94 88 ALA A O 1
ATOM 714 N N . ALA A 1 89 ? 5.439 -3.479 -8.935 1.00 86.88 89 ALA A N 1
ATOM 715 C CA . ALA A 1 89 ? 6.633 -3.970 -9.612 1.00 86.88 89 ALA A CA 1
ATOM 716 C C . ALA A 1 89 ? 6.261 -4.778 -10.865 1.00 86.88 89 ALA A C 1
ATOM 718 O O . ALA A 1 89 ? 6.736 -4.464 -11.957 1.00 86.88 89 ALA A O 1
ATOM 719 N N . PHE A 1 90 ? 5.366 -5.763 -10.746 1.00 87.06 90 PHE A N 1
ATOM 720 C CA . PHE A 1 90 ? 4.923 -6.587 -11.874 1.00 87.06 90 PHE A CA 1
ATOM 721 C C . PHE A 1 90 ? 4.367 -5.752 -13.037 1.00 87.06 90 PHE A C 1
ATOM 723 O O . PHE A 1 90 ? 4.786 -5.932 -14.182 1.00 87.06 90 PHE A O 1
ATOM 730 N N . VAL A 1 91 ? 3.462 -4.815 -12.745 1.00 84.50 91 VAL A N 1
ATOM 731 C CA . VAL A 1 91 ? 2.853 -3.902 -13.721 1.00 84.50 91 VAL A CA 1
ATOM 732 C C . VAL A 1 91 ? 3.957 -3.118 -14.425 1.00 84.50 91 VAL A C 1
ATOM 734 O O . VAL A 1 91 ? 4.094 -3.192 -15.642 1.00 84.50 91 VAL A O 1
ATOM 737 N N . VAL A 1 92 ? 4.819 -2.442 -13.674 1.00 86.31 92 VAL A N 1
ATOM 738 C CA . VAL A 1 92 ? 5.890 -1.591 -14.207 1.00 86.31 92 VAL A CA 1
ATOM 739 C C . VAL A 1 92 ? 6.925 -2.364 -15.042 1.00 86.31 92 VAL A C 1
ATOM 741 O O . VAL A 1 92 ? 7.439 -1.826 -16.024 1.00 86.31 92 VAL A O 1
ATOM 744 N N . TYR A 1 93 ? 7.212 -3.627 -14.710 1.00 84.00 93 TYR A N 1
ATOM 745 C CA . TYR A 1 93 ? 8.089 -4.490 -15.513 1.00 84.00 93 TYR A CA 1
ATOM 746 C C . TYR A 1 93 ? 7.449 -4.958 -16.829 1.00 84.00 93 TYR A C 1
ATOM 748 O O . TYR A 1 93 ? 8.172 -5.283 -17.773 1.00 84.00 93 TYR A O 1
ATOM 756 N N . ARG A 1 94 ? 6.113 -4.982 -16.916 1.00 80.81 94 ARG A N 1
ATOM 757 C CA . ARG A 1 94 ? 5.355 -5.357 -18.124 1.00 80.81 94 ARG A CA 1
ATOM 758 C C . ARG A 1 94 ? 5.148 -4.208 -19.114 1.00 80.81 94 ARG A C 1
ATOM 760 O O . ARG A 1 94 ? 4.843 -4.475 -20.277 1.00 80.81 94 ARG A O 1
ATOM 767 N N . TYR A 1 95 ? 5.323 -2.961 -18.681 1.00 77.62 95 TYR A N 1
ATOM 768 C CA . TYR A 1 95 ? 5.229 -1.782 -19.544 1.00 77.62 95 TYR A CA 1
ATOM 769 C C . TYR A 1 95 ? 6.603 -1.329 -20.030 1.00 77.62 95 TYR A C 1
ATOM 771 O O . TYR A 1 95 ? 7.605 -1.441 -19.318 1.00 77.62 95 TYR A O 1
ATOM 779 N N . ASP A 1 96 ? 6.650 -0.790 -21.248 1.00 76.88 96 ASP A N 1
ATOM 780 C CA . ASP A 1 96 ? 7.862 -0.163 -21.760 1.00 76.88 96 ASP A CA 1
ATOM 781 C C . ASP A 1 96 ? 7.986 1.255 -21.193 1.00 76.88 96 ASP A C 1
ATOM 783 O O . ASP A 1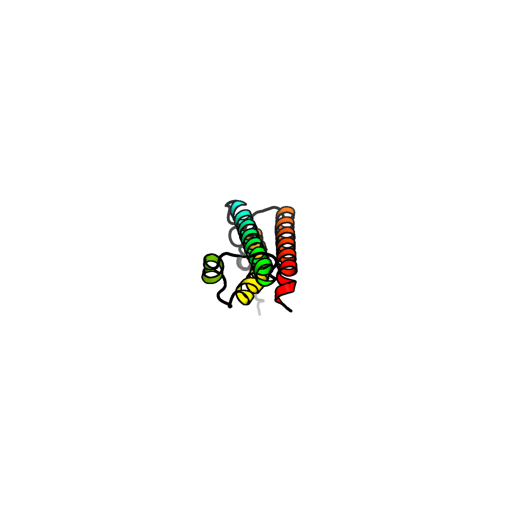 96 ? 7.262 2.177 -21.568 1.00 76.88 96 ASP A O 1
ATOM 787 N N . CYS A 1 97 ? 8.845 1.406 -20.193 1.00 79.12 97 CYS A N 1
ATOM 788 C CA . CYS A 1 97 ? 9.064 2.656 -19.487 1.00 79.12 97 CYS A CA 1
ATOM 789 C C . CYS A 1 97 ? 10.525 2.754 -19.046 1.00 79.12 97 CYS A C 1
ATOM 791 O O . CYS A 1 97 ? 11.225 1.744 -18.912 1.00 79.12 97 CYS A O 1
ATOM 793 N N . SER A 1 98 ? 11.000 3.987 -18.855 1.00 87.31 98 SER A N 1
ATOM 794 C CA . SER A 1 98 ? 12.402 4.230 -18.520 1.00 87.31 98 SER A CA 1
ATOM 795 C C . SER A 1 98 ? 12.765 3.577 -17.179 1.00 87.31 98 SER A C 1
ATOM 797 O O . SER A 1 98 ? 11.941 3.573 -16.259 1.00 87.31 98 SER A O 1
ATOM 799 N N . PRO A 1 99 ? 13.997 3.059 -17.013 1.00 87.75 99 PRO A N 1
ATOM 800 C CA . PRO A 1 99 ? 14.431 2.458 -15.751 1.00 87.75 99 PRO A CA 1
ATOM 801 C C . PRO A 1 99 ? 14.215 3.384 -14.548 1.00 87.75 99 PRO A C 1
ATOM 803 O O . PRO A 1 99 ? 13.710 2.948 -13.519 1.00 87.75 99 PRO A O 1
ATOM 806 N N . ALA A 1 100 ? 14.501 4.681 -14.703 1.00 88.25 100 ALA A N 1
ATOM 807 C CA . ALA A 1 100 ? 14.280 5.684 -13.662 1.00 88.25 100 ALA A CA 1
ATOM 808 C C . ALA A 1 100 ? 12.805 5.785 -13.233 1.00 88.25 100 ALA A C 1
ATOM 810 O O . ALA A 1 100 ? 12.520 5.842 -12.039 1.00 88.25 100 ALA A O 1
ATOM 811 N N . TYR A 1 101 ? 11.866 5.752 -14.188 1.00 86.94 101 TYR A N 1
ATOM 812 C CA . TYR A 1 101 ? 10.434 5.727 -13.884 1.00 86.94 101 TYR A CA 1
ATOM 813 C C . TYR A 1 101 ? 10.033 4.440 -13.158 1.00 86.94 101 TYR A C 1
ATOM 815 O O . TYR A 1 101 ? 9.215 4.471 -12.242 1.00 86.94 101 TYR A O 1
ATOM 823 N N . ARG A 1 102 ? 10.630 3.300 -13.528 1.00 86.56 102 ARG A N 1
ATOM 824 C CA . ARG A 1 102 ? 10.338 2.034 -12.852 1.00 86.56 102 ARG A CA 1
ATOM 825 C C . ARG A 1 102 ?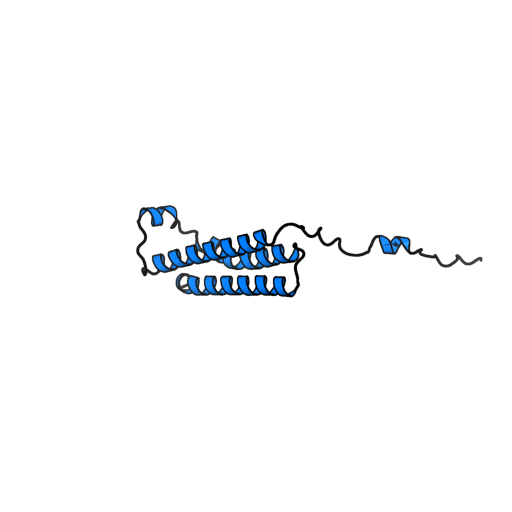 10.727 2.075 -11.380 1.00 86.56 102 ARG A C 1
ATOM 827 O O . ARG A 1 102 ? 9.920 1.735 -10.517 1.00 86.56 102 ARG A O 1
ATOM 834 N N . TYR A 1 103 ? 11.946 2.530 -11.103 1.00 88.44 103 TYR A N 1
ATOM 835 C CA . TYR A 1 103 ? 12.448 2.640 -9.739 1.00 88.44 103 TYR A CA 1
ATOM 836 C C . TYR A 1 103 ? 11.669 3.661 -8.912 1.00 88.44 103 TYR A C 1
ATOM 838 O O . TYR A 1 103 ? 11.400 3.389 -7.746 1.00 88.44 103 TYR A O 1
ATOM 846 N N . SER A 1 104 ? 11.257 4.795 -9.492 1.00 89.88 104 SER A N 1
ATOM 847 C CA . SER A 1 104 ? 10.488 5.798 -8.747 1.00 89.88 104 SER A CA 1
ATOM 848 C C . SER A 1 104 ? 9.110 5.286 -8.327 1.00 89.88 104 SER A C 1
ATOM 850 O O . SER A 1 104 ? 8.701 5.525 -7.194 1.00 89.88 104 SER A O 1
ATOM 852 N N . VAL A 1 105 ? 8.421 4.529 -9.187 1.00 89.06 105 VAL A N 1
ATOM 853 C CA . VAL A 1 105 ? 7.129 3.914 -8.846 1.00 89.06 105 VAL A CA 1
ATOM 854 C C . VAL A 1 105 ? 7.288 2.868 -7.746 1.00 89.06 105 VAL A C 1
ATOM 856 O O . VAL A 1 105 ? 6.537 2.899 -6.777 1.00 89.06 105 VAL A O 1
ATOM 859 N N . ILE A 1 106 ? 8.273 1.972 -7.868 1.00 89.94 106 ILE A N 1
ATOM 860 C CA . ILE A 1 106 ? 8.526 0.930 -6.861 1.00 89.94 106 ILE A CA 1
ATOM 861 C C . ILE A 1 106 ? 8.890 1.563 -5.512 1.00 89.94 106 ILE A C 1
ATOM 863 O O . ILE A 1 106 ? 8.354 1.162 -4.482 1.00 89.94 106 ILE A O 1
ATOM 867 N N . ALA A 1 107 ? 9.765 2.572 -5.509 1.00 90.56 107 ALA A N 1
ATOM 868 C CA . ALA A 1 107 ? 10.156 3.276 -4.291 1.00 90.56 107 ALA A CA 1
ATOM 869 C C . ALA A 1 107 ? 8.966 3.997 -3.639 1.00 90.56 107 ALA A C 1
ATOM 871 O O . ALA A 1 107 ? 8.805 3.945 -2.421 1.00 90.56 107 ALA A O 1
ATOM 872 N N . PHE A 1 108 ? 8.114 4.637 -4.443 1.00 90.88 108 PHE A N 1
ATOM 873 C CA . PHE A 1 108 ? 6.916 5.306 -3.948 1.00 90.88 108 PHE A CA 1
ATOM 874 C C . PHE A 1 108 ? 5.907 4.316 -3.353 1.00 90.88 108 PHE A C 1
ATOM 876 O O . PHE A 1 108 ? 5.380 4.558 -2.271 1.00 90.88 108 PHE A O 1
ATOM 883 N N . ASP A 1 109 ? 5.677 3.173 -3.999 1.00 89.56 109 ASP A N 1
ATOM 884 C CA . ASP A 1 109 ? 4.755 2.153 -3.491 1.00 89.56 109 ASP A CA 1
ATOM 885 C C . ASP A 1 109 ? 5.282 1.452 -2.219 1.00 89.56 109 ASP A C 1
ATOM 887 O O . ASP A 1 109 ? 4.533 1.194 -1.272 1.00 89.56 109 ASP A O 1
ATOM 891 N N . ALA A 1 110 ? 6.599 1.239 -2.124 1.00 89.81 110 ALA A N 1
ATOM 892 C CA . ALA A 1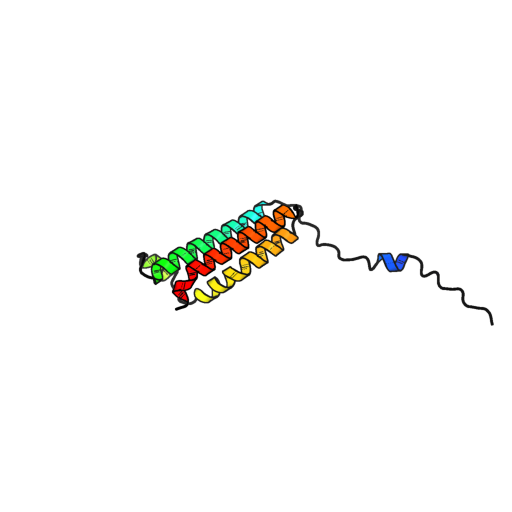 110 ? 7.252 0.767 -0.900 1.00 89.81 110 ALA A CA 1
ATOM 893 C C . ALA A 1 110 ? 7.136 1.779 0.256 1.00 89.81 110 ALA A C 1
ATOM 895 O O . ALA A 1 110 ? 6.915 1.396 1.410 1.00 89.81 110 ALA A O 1
ATOM 896 N N . PHE A 1 111 ? 7.242 3.077 -0.043 1.00 93.25 111 PHE A N 1
ATOM 897 C CA . PHE A 1 111 ? 6.977 4.131 0.933 1.00 93.25 111 PHE A CA 1
ATOM 898 C C . PHE A 1 111 ? 5.518 4.090 1.418 1.00 93.25 111 PHE A C 1
ATOM 900 O O . PHE A 1 111 ? 5.289 4.073 2.626 1.00 93.25 111 PHE A O 1
ATOM 907 N N . LEU A 1 112 ? 4.542 3.982 0.507 1.00 92.31 112 LEU A N 1
ATOM 908 C CA . LEU A 1 112 ? 3.121 3.837 0.856 1.00 92.31 112 LEU A CA 1
ATOM 909 C C . LEU A 1 112 ? 2.867 2.615 1.750 1.00 92.31 112 LEU A C 1
ATOM 911 O O . LEU A 1 112 ? 2.195 2.726 2.774 1.00 92.31 112 LEU A O 1
ATOM 915 N N . SER A 1 113 ? 3.486 1.479 1.433 1.00 90.50 113 SER A N 1
ATOM 916 C CA . SER A 1 113 ? 3.417 0.268 2.259 1.00 90.50 113 SER A CA 1
ATOM 917 C C . SER A 1 113 ? 3.967 0.500 3.664 1.00 90.50 113 SER A C 1
ATOM 919 O O . SER A 1 113 ? 3.389 0.055 4.652 1.00 90.50 113 SER A O 1
ATOM 921 N N . SER A 1 114 ? 5.084 1.218 3.781 1.00 91.06 114 SER A N 1
ATOM 922 C CA . SER A 1 114 ? 5.689 1.532 5.081 1.00 91.06 114 SER A CA 1
ATOM 923 C C . SER A 1 114 ? 4.775 2.431 5.921 1.00 91.06 114 SER A C 1
ATOM 925 O O . SER A 1 114 ? 4.624 2.210 7.122 1.00 91.06 114 SER A O 1
ATOM 927 N N . VAL A 1 115 ? 4.107 3.400 5.282 1.00 91.31 115 VAL A N 1
ATOM 928 C CA . VAL A 1 115 ? 3.069 4.229 5.916 1.00 91.31 115 VAL A CA 1
ATOM 929 C C . VAL A 1 115 ? 1.892 3.367 6.375 1.00 91.31 115 VAL A C 1
ATOM 931 O O . VAL A 1 115 ? 1.467 3.499 7.522 1.00 91.31 115 VAL A O 1
ATOM 934 N N . GLN A 1 116 ? 1.402 2.449 5.532 1.00 89.75 116 GLN A N 1
ATOM 935 C CA . GLN A 1 116 ? 0.340 1.513 5.913 1.00 89.75 116 GLN A CA 1
ATOM 936 C C . GLN A 1 116 ? 0.733 0.715 7.165 1.00 89.75 116 GLN A C 1
ATOM 938 O O . GLN A 1 116 ? -0.040 0.644 8.117 1.00 89.75 116 GLN A O 1
ATOM 943 N N . PHE A 1 117 ? 1.948 0.158 7.187 1.00 88.31 117 PHE A N 1
ATOM 944 C CA . PHE A 1 117 ? 2.461 -0.618 8.315 1.00 88.31 117 PHE A CA 1
ATOM 945 C C . PHE A 1 117 ? 2.517 0.201 9.610 1.00 88.31 117 PHE A C 1
ATOM 947 O O . PHE A 1 117 ? 2.051 -0.261 10.649 1.00 88.31 117 PHE A O 1
ATOM 954 N N . TRP A 1 118 ? 3.026 1.435 9.548 1.00 89.38 118 TRP A N 1
ATOM 955 C CA . TRP A 1 118 ? 3.079 2.329 10.708 1.00 89.38 118 TRP A CA 1
ATOM 956 C C . TRP A 1 118 ? 1.688 2.605 11.292 1.00 89.38 118 TRP A C 1
ATOM 958 O O . TRP A 1 118 ? 1.498 2.565 12.506 1.00 89.38 118 TRP A O 1
ATOM 968 N N . ILE A 1 119 ? 0.698 2.839 10.428 1.00 87.94 119 ILE A N 1
ATOM 969 C CA . ILE A 1 119 ? -0.695 3.080 10.826 1.00 87.94 119 ILE A CA 1
ATOM 970 C C . ILE A 1 119 ? -1.328 1.821 11.430 1.00 87.94 119 ILE A C 1
ATOM 972 O O . ILE A 1 119 ? -2.195 1.925 12.290 1.00 87.94 119 ILE A O 1
ATOM 976 N N . MET A 1 120 ? -0.909 0.629 11.012 1.00 84.44 120 MET A N 1
ATOM 977 C CA . MET A 1 120 ? -1.410 -0.636 11.557 1.00 84.44 120 MET A CA 1
ATOM 978 C C . MET A 1 120 ? -0.781 -1.021 12.896 1.00 84.44 120 MET A C 1
ATOM 980 O O . MET A 1 120 ? -1.327 -1.882 13.579 1.00 84.44 120 MET A O 1
ATOM 984 N N . LEU A 1 121 ? 0.339 -0.406 13.286 1.00 84.50 121 LEU A N 1
ATOM 985 C CA . LEU A 1 121 ? 1.092 -0.785 14.482 1.00 84.50 121 LEU A CA 1
ATOM 986 C C . LEU A 1 121 ? 0.244 -0.856 15.773 1.00 84.50 121 LEU A C 1
ATOM 988 O O . LEU A 1 121 ? 0.425 -1.819 16.519 1.00 84.50 121 LEU A O 1
ATOM 992 N N . PRO A 1 122 ? -0.707 0.067 16.038 1.00 80.69 122 PRO A N 1
ATOM 993 C CA . PRO A 1 122 ? -1.569 -0.014 17.220 1.00 80.69 122 PRO A CA 1
ATOM 994 C C . PRO A 1 122 ? -2.477 -1.252 17.260 1.00 80.69 122 PRO A C 1
ATOM 996 O O . PRO A 1 122 ? -2.863 -1.671 18.341 1.00 80.69 122 PRO A O 1
ATOM 999 N N . LEU A 1 123 ? -2.802 -1.852 16.109 1.00 74.00 123 LEU A N 1
ATOM 1000 C CA . LEU A 1 123 ? -3.695 -3.017 16.010 1.00 74.00 123 LEU A CA 1
ATOM 1001 C C . LEU A 1 123 ? -2.992 -4.357 16.297 1.00 74.00 123 LEU A C 1
ATOM 1003 O O . LEU A 1 123 ? -3.640 -5.400 16.287 1.00 74.00 123 LEU A O 1
ATOM 1007 N N . ILE A 1 124 ? -1.664 -4.353 16.454 1.00 71.00 124 ILE A N 1
ATOM 1008 C CA . ILE A 1 124 ? -0.845 -5.563 16.652 1.00 71.00 124 ILE A CA 1
ATOM 1009 C C . ILE A 1 124 ? -0.632 -5.865 18.152 1.00 71.00 124 ILE A C 1
ATOM 1011 O O . ILE A 1 124 ? -0.183 -6.959 18.493 1.00 71.00 124 ILE A O 1
ATOM 1015 N N . GLN A 1 125 ? -0.934 -4.908 19.036 1.00 60.03 125 GLN A N 1
ATOM 1016 C CA . GLN A 1 125 ? -0.783 -5.019 20.495 1.00 60.03 125 GLN A CA 1
ATOM 1017 C C . GLN A 1 125 ? -1.974 -5.732 21.140 1.00 60.03 125 GLN A C 1
ATOM 1019 O O . GLN A 1 125 ? -1.725 -6.486 22.108 1.00 60.03 125 GLN A O 1
#

Radius of gyration: 24.99 Å; chains: 1; bounding box: 64×54×64 Å